Protein AF-A0A4Y2NII6-F1 (afdb_monomer)

Organism: Araneus ventricosus (NCBI:txid182803)

Sequence (138 aa):
MDGPNLNKKLFKDLQAQIKEQPSDPEILYIGSCGLHAINVAFKAGSVVTQWKILEFHRALYYLFSKSPARRSLYSFYSGSTLFPKKFCAIRWLENSDVANRALDMLLPHLKSYVDGVEKNKEAACCNSYNLIKRGYKG

pLDDT: mean 87.79, std 9.03, range [45.0, 96.5]

Nearest PDB structures (foldseek):
  4ucd-assembly1_A  TM=2.450E-01  e=6.773E+00  Human respiratory syncytial virus A2

Solvent-accessible surface area (backbone atoms only — not comparable to full-atom values): 8065 Å² total; per-residue (Å²): 133,80,56,74,67,56,57,53,48,53,50,51,57,50,45,59,69,52,46,79,52,95,86,42,70,78,79,86,79,88,71,77,61,66,68,58,55,51,26,49,48,55,53,49,50,34,59,77,70,66,50,58,59,68,60,50,41,49,21,55,22,62,52,44,75,82,30,71,67,54,45,50,48,35,29,68,50,33,74,45,87,79,70,62,47,82,70,48,9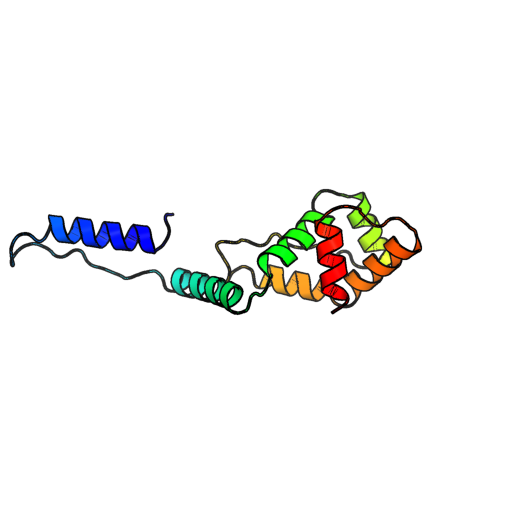7,77,45,53,73,76,29,52,67,33,50,50,44,45,51,62,34,54,60,66,31,49,54,38,22,52,56,46,25,55,75,70,71,65,58,67,93,46,70,32,45,56,51,52,61,56,67,71,76,108

Mean predicted aligned error: 7.5 Å

Structure (mmCIF, N/CA/C/O backbone):
data_AF-A0A4Y2NII6-F1
#
_entry.id   AF-A0A4Y2NII6-F1
#
loop_
_atom_site.group_PDB
_atom_site.id
_atom_site.type_symbol
_atom_site.label_atom_id
_atom_site.label_alt_id
_atom_site.label_comp_id
_atom_site.label_asym_id
_atom_site.label_entity_id
_atom_site.label_seq_id
_atom_site.pdbx_PDB_ins_code
_atom_site.Cartn_x
_atom_site.Cartn_y
_atom_site.Cartn_z
_atom_site.occupancy
_atom_site.B_iso_or_equiv
_atom_site.auth_seq_id
_atom_site.auth_comp_id
_atom_site.auth_asym_id
_atom_site.auth_atom_id
_atom_site.pdbx_PDB_model_num
ATOM 1 N N . MET A 1 1 ? 0.016 2.377 21.430 1.00 51.59 1 MET A N 1
ATOM 2 C CA . MET A 1 1 ? -1.421 2.107 21.635 1.00 51.59 1 MET A CA 1
ATOM 3 C C . MET A 1 1 ? -1.618 0.628 21.414 1.00 51.59 1 MET A C 1
ATOM 5 O O . MET A 1 1 ? -1.451 0.172 20.286 1.00 51.59 1 MET A O 1
ATOM 9 N N . ASP A 1 2 ? -1.865 -0.107 22.491 1.00 58.09 2 ASP A N 1
ATOM 10 C CA . ASP A 1 2 ? -2.084 -1.546 22.419 1.00 58.09 2 ASP A CA 1
ATOM 11 C C . ASP A 1 2 ? -3.377 -1.874 21.671 1.00 58.09 2 ASP A C 1
ATOM 13 O O . ASP A 1 2 ? -4.297 -1.055 21.568 1.00 58.09 2 ASP A O 1
ATOM 17 N N . GLY A 1 3 ? -3.422 -3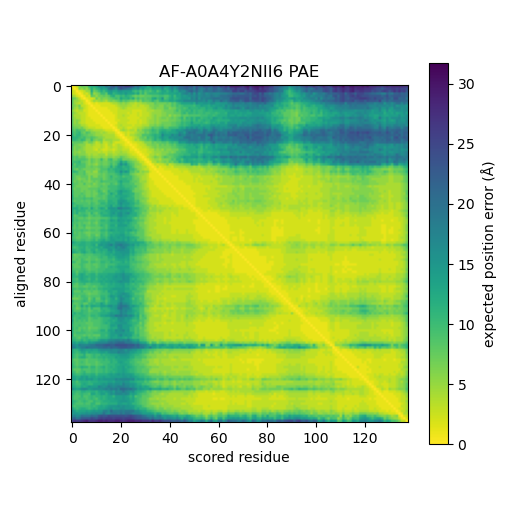.070 21.082 1.00 60.56 3 GLY A N 1
ATOM 18 C CA . GLY A 1 3 ? -4.556 -3.501 20.276 1.00 60.56 3 GLY A CA 1
ATOM 19 C C . GLY A 1 3 ? -5.859 -3.575 21.089 1.00 60.56 3 GLY A C 1
ATOM 20 O O . GLY A 1 3 ? -5.821 -3.780 22.304 1.00 60.56 3 GLY A O 1
ATOM 21 N N . PRO A 1 4 ? -7.035 -3.508 20.433 1.00 64.75 4 PRO A N 1
ATOM 22 C CA . PRO A 1 4 ? -8.338 -3.488 21.108 1.00 64.75 4 PRO A CA 1
ATOM 23 C C . PRO A 1 4 ? -8.554 -4.640 22.099 1.00 64.75 4 PRO A C 1
ATOM 25 O O . PRO A 1 4 ? -9.258 -4.482 23.091 1.00 64.75 4 PRO A O 1
ATOM 28 N N . ASN A 1 5 ? -7.946 -5.800 21.838 1.00 65.50 5 ASN A N 1
ATOM 29 C CA . ASN A 1 5 ? -8.079 -6.989 22.676 1.00 65.50 5 ASN A CA 1
ATOM 30 C C . ASN A 1 5 ? -7.326 -6.870 24.007 1.00 65.50 5 ASN A C 1
ATOM 32 O O . ASN A 1 5 ? -7.830 -7.351 25.018 1.00 65.50 5 ASN A O 1
ATOM 36 N N . LEU A 1 6 ? -6.167 -6.203 24.024 1.00 62.16 6 LEU A N 1
ATOM 37 C CA . LEU A 1 6 ? -5.403 -5.995 25.256 1.00 62.16 6 LEU A CA 1
ATOM 38 C C . LEU A 1 6 ? -6.156 -5.035 26.186 1.00 62.16 6 LEU A C 1
ATOM 40 O O . LEU A 1 6 ? -6.348 -5.329 27.362 1.00 62.16 6 LEU A O 1
ATOM 44 N N . ASN A 1 7 ? -6.705 -3.960 25.616 1.00 72.62 7 ASN A N 1
ATOM 45 C CA . ASN A 1 7 ? -7.466 -2.954 26.361 1.00 72.62 7 ASN A CA 1
ATOM 46 C C . ASN A 1 7 ? -8.762 -3.531 26.948 1.00 72.62 7 ASN A C 1
ATOM 48 O O . ASN A 1 7 ? -9.137 -3.203 28.068 1.00 72.62 7 ASN A O 1
ATOM 52 N N . LYS A 1 8 ? -9.439 -4.427 26.215 1.00 80.06 8 LYS A N 1
ATOM 53 C CA . LYS A 1 8 ? -10.649 -5.106 26.706 1.00 80.06 8 LYS A CA 1
ATOM 54 C C . LYS A 1 8 ? -10.355 -6.083 27.841 1.00 80.06 8 LYS A C 1
ATOM 56 O O . LYS A 1 8 ? -11.170 -6.189 28.750 1.00 80.06 8 LYS A O 1
ATOM 61 N N . LYS A 1 9 ? -9.233 -6.809 27.781 1.00 84.75 9 LYS A N 1
ATOM 62 C CA . LYS A 1 9 ? -8.836 -7.722 28.858 1.00 84.75 9 LYS A CA 1
ATOM 63 C C . LYS A 1 9 ? -8.480 -6.941 30.122 1.00 84.75 9 LYS A C 1
ATOM 65 O O . LYS A 1 9 ? -9.070 -7.207 31.156 1.00 84.75 9 LYS A O 1
ATOM 70 N N . LEU A 1 10 ? -7.629 -5.920 30.002 1.00 85.69 10 LEU A N 1
ATOM 71 C CA . LEU A 1 10 ? -7.278 -5.043 31.121 1.00 85.69 10 LEU A CA 1
ATOM 72 C C . LEU A 1 10 ? -8.521 -4.432 31.778 1.00 85.69 10 LEU A C 1
ATOM 74 O O . LEU A 1 10 ? -8.631 -4.444 32.995 1.00 85.69 10 LEU A O 1
ATOM 78 N N . PHE A 1 11 ? -9.472 -3.942 30.975 1.00 86.88 11 PHE A N 1
ATOM 79 C CA . PHE A 1 11 ? -10.730 -3.404 31.491 1.00 86.88 11 PHE A CA 1
ATOM 80 C C . PHE A 1 11 ? -11.502 -4.435 32.325 1.00 86.88 11 PHE A C 1
ATOM 82 O O . PHE A 1 11 ? -11.944 -4.120 33.424 1.00 86.88 11 PHE A O 1
ATOM 89 N N . LYS A 1 12 ? -11.649 -5.668 31.820 1.00 88.12 12 LYS A N 1
ATOM 90 C CA . LYS A 1 12 ? -12.352 -6.742 32.537 1.00 88.12 12 LYS A CA 1
ATOM 91 C C . LYS A 1 12 ? -11.641 -7.121 33.830 1.00 88.12 12 LYS A C 1
ATOM 93 O O . LYS A 1 12 ? -12.301 -7.243 34.856 1.00 88.12 12 LYS A O 1
ATOM 98 N N . ASP A 1 13 ? -10.324 -7.284 33.766 1.00 91.00 13 ASP A N 1
ATOM 99 C CA . ASP A 1 13 ? -9.510 -7.687 34.910 1.00 91.00 13 ASP A CA 1
ATOM 100 C C . ASP A 1 13 ? -9.556 -6.600 36.002 1.00 91.00 13 ASP A C 1
ATOM 102 O O . ASP A 1 13 ? -9.760 -6.907 37.173 1.00 91.00 13 ASP A O 1
ATOM 106 N N . LEU A 1 14 ? -9.475 -5.321 35.618 1.00 90.06 14 LEU A N 1
ATOM 107 C CA . LEU A 1 14 ? -9.581 -4.188 36.540 1.00 90.06 14 LEU A CA 1
ATOM 108 C C . LEU A 1 14 ? -10.991 -4.052 37.134 1.00 90.06 14 LEU A C 1
ATOM 110 O O . LEU A 1 14 ? -11.136 -3.852 38.335 1.00 90.06 14 LEU A O 1
ATOM 114 N N . GLN A 1 15 ? -12.040 -4.201 36.319 1.00 90.56 15 GLN A N 1
ATOM 115 C CA . GLN A 1 15 ? -13.423 -4.159 36.799 1.00 90.56 15 GLN A CA 1
ATOM 116 C C . GLN A 1 15 ? -13.711 -5.281 37.803 1.00 90.56 15 GLN A C 1
ATOM 118 O O . GLN A 1 15 ? -14.433 -5.051 38.769 1.00 90.56 15 GLN A O 1
ATOM 123 N N . ALA A 1 16 ? -13.152 -6.474 37.582 1.00 90.69 16 ALA A N 1
ATOM 124 C CA . ALA A 1 16 ? -13.295 -7.606 38.491 1.00 90.69 16 ALA A CA 1
ATOM 125 C C . ALA A 1 16 ? -12.595 -7.369 39.838 1.00 90.69 16 ALA A C 1
ATOM 127 O O . ALA A 1 16 ? -13.090 -7.840 40.852 1.00 90.69 16 ALA A O 1
ATOM 128 N N . GLN A 1 17 ? -11.484 -6.625 39.855 1.00 90.25 17 GLN A N 1
ATOM 129 C CA . GLN A 1 17 ? -10.796 -6.247 41.095 1.00 90.25 17 GLN A CA 1
ATOM 130 C C . GLN A 1 17 ? -11.497 -5.123 41.862 1.00 90.25 17 GLN A C 1
ATOM 132 O O . GLN A 1 17 ? -11.390 -5.063 43.077 1.00 90.25 17 GLN A O 1
ATOM 137 N N . ILE A 1 18 ? -12.185 -4.211 41.171 1.00 89.81 18 ILE A N 1
ATOM 138 C CA . ILE A 1 18 ? -12.894 -3.102 41.828 1.00 89.81 18 ILE A CA 1
ATOM 139 C C . ILE A 1 18 ? -14.251 -3.553 42.376 1.00 89.81 18 ILE A C 1
ATOM 141 O O . ILE A 1 18 ? -14.708 -3.027 43.382 1.00 89.81 18 ILE A O 1
ATOM 145 N N . LYS A 1 19 ? -14.913 -4.497 41.702 1.00 87.56 19 LYS A N 1
ATOM 146 C CA . LYS A 1 19 ? -16.297 -4.883 41.986 1.00 87.56 19 LYS A CA 1
ATOM 147 C C . LYS A 1 19 ? -16.360 -6.130 42.865 1.00 87.56 19 LYS A C 1
ATOM 149 O O . LYS A 1 19 ? -16.784 -7.191 42.406 1.00 87.56 19 LYS A O 1
ATOM 154 N N . GLU A 1 20 ? -15.924 -6.000 44.113 1.00 85.31 20 GLU A N 1
ATOM 155 C CA . GLU A 1 20 ? -15.985 -7.090 45.094 1.00 85.31 20 GLU A CA 1
ATOM 156 C C . GLU A 1 20 ? -17.360 -7.157 45.780 1.00 85.31 20 GLU A C 1
ATOM 158 O O . GLU A 1 20 ? -17.851 -8.244 46.090 1.00 85.31 20 GLU A O 1
ATOM 163 N N . GLN A 1 21 ? -18.018 -6.010 45.960 1.00 87.69 21 GLN A N 1
ATOM 164 C CA . GLN A 1 21 ? -19.330 -5.868 46.586 1.00 87.69 21 GLN A CA 1
ATOM 165 C C . GLN A 1 21 ? -20.354 -5.166 45.675 1.00 87.69 21 GLN A C 1
ATOM 167 O O . GLN A 1 21 ? -19.992 -4.411 44.771 1.00 87.69 21 GLN A O 1
ATOM 172 N N . PRO A 1 22 ? -21.669 -5.363 45.907 1.00 80.12 22 PRO A N 1
ATOM 173 C CA . PRO A 1 22 ? -22.722 -4.768 45.077 1.00 80.12 22 PRO A CA 1
ATOM 174 C C . PRO A 1 22 ? -22.756 -3.234 45.087 1.00 80.12 22 PRO A C 1
ATOM 176 O O . PRO A 1 22 ? -23.301 -2.635 44.165 1.00 80.12 22 PRO A O 1
ATOM 179 N N . SER A 1 23 ? -22.218 -2.606 46.136 1.00 90.56 23 SER A N 1
ATOM 180 C CA . SER A 1 23 ? -22.144 -1.150 46.296 1.00 90.56 23 SER A CA 1
ATOM 181 C C . SER A 1 23 ? -20.912 -0.519 45.649 1.00 90.56 23 SER A C 1
ATOM 183 O O . SER A 1 23 ? -20.798 0.707 45.646 1.00 90.56 23 SER A O 1
ATOM 185 N N . ASP A 1 24 ? -19.980 -1.332 45.150 1.00 90.62 24 ASP A N 1
ATOM 186 C CA . ASP A 1 24 ? -18.712 -0.838 44.632 1.00 90.62 24 ASP A CA 1
ATOM 187 C C . ASP A 1 24 ? -18.884 -0.133 43.281 1.00 90.62 24 ASP A C 1
ATOM 189 O O . ASP A 1 24 ? -19.766 -0.480 42.485 1.00 90.62 24 ASP A O 1
ATOM 193 N N . PRO A 1 25 ? -18.036 0.867 42.992 1.00 86.75 25 PRO A N 1
ATOM 194 C CA . PRO A 1 25 ? -18.136 1.644 41.768 1.00 86.75 25 PRO A CA 1
ATOM 195 C C . PRO A 1 25 ? -17.879 0.799 40.513 1.00 86.75 25 PRO A C 1
ATOM 197 O O . PRO A 1 25 ? -16.972 -0.031 40.443 1.00 86.75 25 PRO A O 1
ATOM 200 N N . GLU A 1 26 ? -18.648 1.071 39.461 1.00 88.62 26 GLU A N 1
ATOM 201 C CA . GLU A 1 26 ? -18.410 0.511 38.133 1.00 88.62 26 GLU A CA 1
ATOM 202 C C . GLU A 1 26 ? -17.555 1.453 37.282 1.00 88.62 26 GLU A C 1
ATOM 204 O O . GLU A 1 26 ? -17.779 2.664 37.232 1.00 88.62 26 GLU A O 1
ATOM 209 N N . ILE A 1 27 ? -16.581 0.893 36.566 1.00 88.12 27 ILE A N 1
ATOM 210 C CA . ILE A 1 27 ? -15.802 1.637 35.586 1.00 88.12 27 ILE A CA 1
ATOM 211 C C . ILE A 1 27 ? -16.687 1.881 34.367 1.00 88.12 27 ILE A C 1
ATOM 213 O O . ILE A 1 27 ? -17.171 0.952 33.716 1.00 88.12 27 ILE A O 1
ATOM 217 N N . LEU A 1 28 ? -16.830 3.151 34.001 1.00 83.25 28 LEU A N 1
ATOM 218 C CA . LEU A 1 28 ? -17.551 3.540 32.800 1.00 83.25 28 LEU A CA 1
ATOM 219 C C . LEU A 1 28 ? -16.837 3.021 31.540 1.00 83.25 28 LEU A C 1
ATOM 221 O O . LEU A 1 28 ? -15.776 3.515 31.151 1.00 83.25 28 LEU A O 1
ATOM 225 N N . TYR A 1 29 ? -17.450 2.049 30.863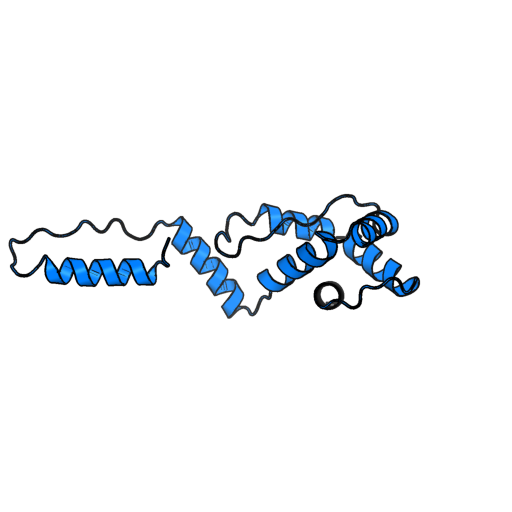 1.00 81.19 29 TYR A N 1
ATOM 226 C CA . TYR A 1 29 ? -16.978 1.558 29.571 1.00 81.19 29 TYR A CA 1
ATOM 227 C C . TYR A 1 29 ? -17.577 2.367 28.419 1.00 81.19 29 TYR A C 1
ATOM 229 O O . TYR A 1 29 ? -18.716 2.154 28.016 1.00 81.19 29 TYR A O 1
ATOM 237 N N . ILE A 1 30 ? -16.775 3.251 27.827 1.00 79.81 30 ILE A N 1
ATOM 238 C CA . ILE A 1 30 ? -17.189 4.073 26.671 1.00 79.81 30 ILE A CA 1
ATOM 239 C C . ILE A 1 30 ? -17.076 3.286 25.342 1.00 79.81 30 ILE A C 1
ATOM 241 O O . ILE A 1 30 ? -17.414 3.777 24.267 1.00 79.81 30 ILE A O 1
ATOM 245 N N . GLY A 1 31 ? -16.635 2.023 25.385 1.00 73.19 31 GLY A N 1
ATOM 246 C CA . GLY A 1 31 ? -16.460 1.206 24.186 1.00 73.19 31 GLY A CA 1
ATOM 247 C C . GLY A 1 31 ? -15.114 1.405 23.488 1.00 73.19 31 GLY A C 1
ATOM 248 O O . GLY A 1 31 ? -14.245 2.163 23.916 1.00 73.19 31 GLY A O 1
ATOM 249 N N . SER A 1 32 ? -14.917 0.684 22.381 1.00 74.69 32 SER A N 1
ATOM 250 C CA . SER A 1 32 ? -13.815 0.960 21.454 1.00 74.69 32 SER A CA 1
ATOM 251 C C . SER A 1 32 ? -14.216 2.058 20.475 1.00 74.69 32 SER A C 1
ATOM 253 O O . SER A 1 32 ? -15.311 2.004 19.922 1.00 74.69 32 SER A O 1
ATOM 255 N N . CYS A 1 33 ? -13.307 2.989 20.180 1.00 82.62 33 CYS A N 1
ATOM 256 C CA . CYS A 1 33 ? -13.527 4.010 19.153 1.00 82.62 33 CYS A CA 1
ATOM 257 C C . CYS A 1 33 ? -13.925 3.373 17.805 1.00 82.62 33 CYS A C 1
ATOM 259 O O . CYS A 1 33 ? -13.249 2.461 17.319 1.00 82.62 33 CYS A O 1
ATOM 261 N N . GLY A 1 34 ? -15.015 3.865 17.203 1.00 82.38 34 GLY A N 1
ATOM 262 C CA . GLY A 1 34 ? -15.580 3.327 15.959 1.00 82.38 34 GLY A CA 1
ATOM 263 C C . GLY A 1 34 ? -14.581 3.302 14.800 1.00 82.38 34 GLY A C 1
ATOM 264 O O . GLY A 1 34 ? -14.560 2.351 14.022 1.00 82.38 34 GLY A O 1
ATOM 265 N N . LEU A 1 35 ? -13.662 4.272 14.753 1.00 83.69 35 LEU A N 1
ATOM 266 C CA . LEU A 1 35 ? -12.568 4.292 13.779 1.00 83.69 35 LEU A CA 1
ATOM 267 C C . LEU A 1 35 ? -11.669 3.050 13.890 1.00 83.69 35 LEU A C 1
ATOM 269 O O . LEU A 1 35 ? -11.288 2.465 12.876 1.00 83.69 35 LEU A O 1
ATOM 273 N N . HIS A 1 36 ? -11.357 2.600 15.111 1.00 80.88 36 HIS A N 1
ATOM 274 C CA . HIS A 1 36 ? -10.594 1.366 15.307 1.00 80.88 36 HIS A CA 1
ATOM 275 C C . HIS A 1 36 ? -11.386 0.137 14.856 1.00 80.88 36 HIS A C 1
ATOM 277 O O . HIS A 1 36 ? -10.804 -0.752 14.237 1.00 80.88 36 HIS A O 1
ATOM 283 N N . ALA A 1 37 ? -12.694 0.085 15.129 1.00 85.00 37 ALA A N 1
ATOM 284 C CA . ALA A 1 37 ? -13.543 -1.024 14.695 1.00 85.00 37 ALA A CA 1
ATOM 285 C C . ALA A 1 37 ? -13.565 -1.147 13.162 1.00 85.00 37 ALA A C 1
ATOM 287 O O . ALA A 1 37 ? -13.341 -2.234 12.632 1.00 85.00 37 ALA A O 1
ATOM 288 N N . ILE A 1 38 ? -13.728 -0.026 12.453 1.00 87.94 38 ILE A N 1
ATOM 289 C CA . ILE A 1 38 ? -13.723 0.017 10.984 1.00 87.94 38 ILE A CA 1
ATOM 290 C C . ILE A 1 38 ? -12.349 -0.382 10.428 1.00 87.94 38 ILE A C 1
ATOM 292 O O . ILE A 1 38 ? -12.267 -1.234 9.545 1.00 87.94 38 ILE A O 1
ATOM 296 N N . ASN A 1 39 ? -11.255 0.159 10.974 1.00 87.38 39 ASN A N 1
ATOM 297 C CA . ASN A 1 39 ? -9.897 -0.204 10.549 1.00 87.38 39 ASN A CA 1
ATOM 298 C C . ASN A 1 39 ? -9.615 -1.708 10.711 1.00 87.38 39 ASN A C 1
ATOM 300 O O . ASN A 1 39 ? -9.025 -2.337 9.829 1.00 87.38 39 ASN A O 1
ATOM 304 N N . VAL A 1 40 ? -10.063 -2.304 11.820 1.00 86.06 40 VAL A N 1
ATOM 305 C CA . VAL A 1 40 ? -9.951 -3.751 12.046 1.00 86.06 40 VAL A CA 1
ATOM 306 C C . VAL A 1 40 ? -10.839 -4.534 11.078 1.00 86.06 40 VAL A C 1
ATOM 308 O O . VAL A 1 40 ? -10.385 -5.554 10.563 1.00 86.06 40 VAL A O 1
ATOM 311 N N . ALA A 1 41 ? -12.050 -4.057 10.779 1.00 89.62 41 ALA A N 1
ATOM 312 C CA . ALA A 1 41 ? -12.952 -4.698 9.824 1.00 89.62 41 ALA A CA 1
ATOM 313 C C . ALA A 1 41 ? -12.357 -4.745 8.406 1.00 89.62 41 ALA A C 1
ATOM 315 O O . ALA A 1 41 ? -12.336 -5.811 7.797 1.00 89.62 41 ALA A O 1
ATOM 316 N N . PHE A 1 42 ? -11.780 -3.644 7.908 1.00 89.25 42 PHE A N 1
ATOM 317 C CA . PHE A 1 42 ? -11.088 -3.623 6.610 1.00 89.25 42 PHE A CA 1
ATOM 318 C C . PHE A 1 42 ? -9.909 -4.595 6.566 1.00 89.25 42 PHE A C 1
ATOM 320 O O . PHE A 1 42 ? -9.764 -5.369 5.617 1.00 89.25 42 PHE A O 1
ATOM 327 N N . LYS A 1 43 ? -9.084 -4.598 7.620 1.00 88.00 43 LYS A N 1
ATOM 328 C CA . LYS A 1 43 ? -7.980 -5.553 7.741 1.00 88.00 43 LYS A CA 1
ATOM 329 C C . LYS A 1 43 ? -8.499 -6.992 7.707 1.00 88.00 43 LYS A C 1
ATOM 331 O O . LYS A 1 43 ? -7.965 -7.801 6.951 1.00 88.00 43 LYS A O 1
ATOM 336 N N . ALA A 1 44 ? -9.528 -7.311 8.490 1.00 90.12 44 ALA A N 1
ATOM 337 C CA . ALA A 1 44 ? -10.124 -8.643 8.527 1.00 90.12 44 ALA A CA 1
ATOM 338 C C . ALA A 1 44 ? -10.687 -9.045 7.155 1.00 90.12 44 ALA A C 1
ATOM 340 O O . ALA A 1 44 ? -10.394 -10.137 6.678 1.00 90.12 44 ALA A O 1
ATOM 341 N N . GLY A 1 45 ? -11.391 -8.133 6.481 1.00 91.69 45 GLY A N 1
ATOM 342 C CA . GLY A 1 45 ? -11.890 -8.328 5.122 1.00 91.69 45 GLY A CA 1
ATOM 343 C C . GLY A 1 45 ? -10.772 -8.666 4.134 1.00 91.69 45 GLY A C 1
ATOM 344 O O . GLY A 1 45 ? -10.891 -9.639 3.395 1.00 91.69 45 GLY A O 1
ATOM 345 N N . SER A 1 46 ? -9.644 -7.945 4.174 1.00 90.44 46 SER A N 1
ATOM 346 C CA . SER A 1 46 ? -8.481 -8.241 3.317 1.00 90.44 46 SER A CA 1
ATOM 347 C C . SER A 1 46 ? -7.885 -9.631 3.566 1.00 90.44 46 SER A C 1
ATOM 349 O O . SER A 1 46 ? -7.453 -10.297 2.630 1.00 90.44 46 SER A O 1
ATOM 351 N N . VAL A 1 47 ? -7.902 -10.100 4.819 1.00 89.69 47 VAL A N 1
ATOM 352 C CA . VAL A 1 47 ? -7.397 -11.429 5.185 1.00 89.69 47 VAL A CA 1
ATOM 353 C C . VAL A 1 47 ? -8.350 -12.515 4.695 1.00 89.69 47 VAL A C 1
ATOM 355 O O . VAL A 1 47 ? -7.908 -13.470 4.067 1.00 89.69 47 VAL A O 1
ATOM 358 N N . VAL A 1 48 ? -9.654 -12.367 4.938 1.00 94.81 48 VAL A N 1
ATOM 359 C CA . VAL A 1 48 ? -10.664 -13.363 4.540 1.00 94.81 48 VAL A CA 1
ATOM 360 C C . VAL A 1 48 ? -10.742 -13.496 3.020 1.00 94.81 48 VAL A C 1
ATOM 362 O O . VAL A 1 48 ? -10.797 -14.605 2.502 1.00 94.81 48 VAL A O 1
ATOM 365 N N . THR A 1 49 ? -10.672 -12.377 2.300 1.00 94.38 49 THR A N 1
ATOM 366 C CA . THR A 1 49 ? -10.651 -12.358 0.827 1.00 94.38 49 THR A CA 1
ATOM 367 C C . THR A 1 49 ? -9.320 -12.815 0.228 1.00 94.38 49 THR A C 1
ATOM 369 O O . THR A 1 49 ? -9.214 -12.932 -0.990 1.00 94.38 49 THR A O 1
ATOM 372 N N . GLN A 1 50 ? -8.293 -13.055 1.056 1.00 92.81 50 GLN A N 1
ATOM 373 C CA . GLN A 1 50 ? -6.919 -13.332 0.620 1.00 92.81 50 GLN A CA 1
ATOM 374 C C . GLN A 1 50 ? -6.344 -12.228 -0.286 1.00 92.81 50 GLN A C 1
ATOM 376 O O . GLN A 1 50 ? -5.397 -12.441 -1.049 1.00 92.81 50 GLN A O 1
ATOM 381 N N . TRP A 1 51 ? -6.899 -11.018 -0.202 1.00 90.44 51 TRP A N 1
ATOM 382 C CA . TRP A 1 51 ? -6.436 -9.883 -0.976 1.00 90.44 51 TRP A CA 1
ATOM 383 C C . TRP A 1 51 ? -5.118 -9.370 -0.412 1.00 90.44 51 TRP A C 1
ATOM 385 O O . TRP A 1 51 ? -5.034 -8.793 0.674 1.00 90.44 51 TRP A O 1
ATOM 395 N N . 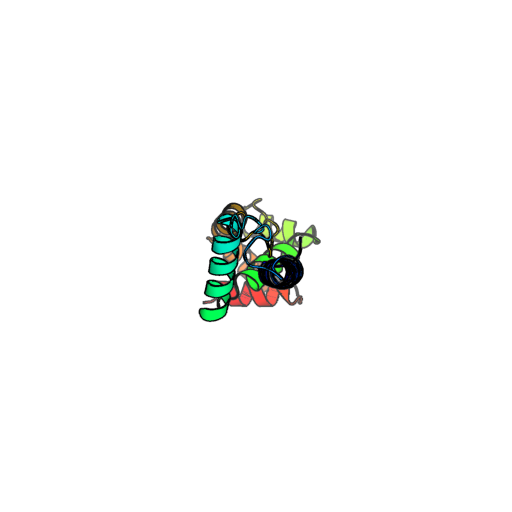LYS A 1 52 ? -4.064 -9.502 -1.214 1.00 90.31 52 LYS A N 1
ATOM 396 C CA . LYS A 1 52 ? -2.698 -9.088 -0.875 1.00 90.31 52 LYS A CA 1
ATOM 397 C C . LYS A 1 52 ? -2.477 -7.573 -0.982 1.00 90.31 52 LYS A C 1
ATOM 399 O O . LYS A 1 52 ? -1.416 -7.126 -1.414 1.00 90.31 52 LYS A O 1
ATOM 404 N N . ILE A 1 53 ? -3.454 -6.764 -0.559 1.00 89.69 53 ILE A N 1
ATOM 405 C CA . ILE A 1 53 ? -3.445 -5.293 -0.676 1.00 89.69 53 ILE A CA 1
ATOM 406 C C . ILE A 1 53 ? -2.195 -4.697 -0.027 1.00 89.69 53 ILE A C 1
ATOM 408 O O . ILE A 1 53 ? -1.506 -3.880 -0.640 1.00 89.69 53 ILE A O 1
ATOM 412 N N . LEU A 1 54 ? -1.880 -5.119 1.202 1.00 91.00 54 LEU A N 1
ATOM 413 C CA . LEU A 1 54 ? -0.722 -4.614 1.938 1.00 91.00 54 LEU A CA 1
ATOM 414 C C . LEU A 1 54 ? 0.595 -4.970 1.237 1.00 91.00 54 LEU A C 1
ATOM 416 O O . LEU A 1 54 ? 1.484 -4.123 1.133 1.00 91.00 54 LEU A O 1
ATOM 420 N N . GLU A 1 55 ? 0.731 -6.215 0.775 1.00 92.50 55 GLU A N 1
ATOM 421 C CA . GLU A 1 55 ? 1.929 -6.686 0.070 1.00 92.50 55 GLU A CA 1
ATOM 422 C C . GLU A 1 55 ? 2.122 -5.916 -1.236 1.00 92.50 55 GLU A C 1
ATOM 424 O O . GLU A 1 55 ? 3.222 -5.434 -1.504 1.00 92.50 55 GLU A O 1
ATOM 429 N N . PHE A 1 56 ? 1.042 -5.731 -1.998 1.00 92.19 56 PHE A N 1
ATOM 430 C CA . PHE A 1 56 ? 1.047 -4.987 -3.250 1.00 92.19 56 PHE A CA 1
ATOM 431 C C . PHE A 1 56 ? 1.491 -3.533 -3.056 1.00 92.19 56 PHE A C 1
ATOM 433 O O . PHE A 1 56 ? 2.464 -3.097 -3.672 1.00 92.19 56 PHE A O 1
ATOM 440 N N . HIS A 1 57 ? 0.857 -2.793 -2.141 1.00 92.81 57 HIS A N 1
ATOM 441 C CA . HIS A 1 57 ? 1.209 -1.389 -1.910 1.00 92.81 57 HIS A CA 1
ATOM 442 C C . HIS A 1 57 ? 2.631 -1.227 -1.364 1.00 92.81 57 HIS A C 1
ATOM 444 O O . HIS A 1 57 ? 3.342 -0.290 -1.734 1.00 92.81 57 HIS A O 1
ATOM 450 N N . ARG A 1 58 ? 3.085 -2.149 -0.503 1.00 93.69 58 ARG A N 1
ATOM 451 C CA . ARG A 1 58 ? 4.474 -2.155 -0.022 1.00 93.69 58 ARG A CA 1
ATOM 452 C C . ARG A 1 58 ? 5.455 -2.423 -1.153 1.00 93.69 58 ARG A C 1
ATOM 454 O O . ARG A 1 58 ? 6.451 -1.710 -1.250 1.00 93.69 58 ARG A O 1
ATOM 461 N N . ALA A 1 59 ? 5.189 -3.416 -1.997 1.00 94.06 59 ALA A N 1
ATOM 462 C CA . ALA A 1 59 ? 6.029 -3.717 -3.148 1.00 94.06 59 ALA A CA 1
ATOM 463 C C . ALA A 1 59 ? 6.126 -2.505 -4.079 1.00 94.06 59 ALA A C 1
ATOM 465 O O . ALA A 1 59 ? 7.236 -2.091 -4.410 1.00 94.06 59 ALA A O 1
ATOM 466 N N . LEU A 1 60 ? 4.991 -1.879 -4.403 1.00 93.94 60 LEU A N 1
ATOM 467 C CA . LEU A 1 60 ? 4.942 -0.691 -5.250 1.00 93.94 60 LEU A CA 1
ATOM 468 C C . LEU A 1 60 ? 5.781 0.446 -4.653 1.00 93.94 60 LEU A C 1
ATOM 470 O O . LEU A 1 60 ? 6.659 0.994 -5.317 1.00 93.94 60 LEU A O 1
ATOM 474 N N . TYR A 1 61 ? 5.586 0.748 -3.366 1.00 95.12 61 TYR A N 1
ATOM 475 C CA . TYR A 1 61 ? 6.353 1.781 -2.672 1.00 95.12 61 TYR A CA 1
ATOM 476 C C . TYR A 1 61 ? 7.859 1.485 -2.639 1.00 95.12 61 TYR A C 1
ATOM 478 O O . TYR A 1 61 ? 8.680 2.356 -2.936 1.00 95.12 61 TYR A O 1
ATOM 486 N N . TYR A 1 62 ? 8.262 0.262 -2.291 1.00 94.62 62 TYR A N 1
ATOM 487 C CA . TYR A 1 62 ? 9.679 -0.098 -2.190 1.00 94.62 62 TYR A CA 1
ATOM 488 C C . TYR A 1 62 ? 10.373 -0.254 -3.541 1.00 94.62 62 TYR A C 1
ATOM 490 O O . TYR A 1 62 ? 11.590 -0.073 -3.614 1.00 94.62 62 TYR A O 1
ATOM 498 N N . LEU A 1 63 ? 9.621 -0.515 -4.611 1.00 94.00 63 LEU A N 1
ATOM 499 C CA . LEU A 1 63 ? 10.160 -0.486 -5.962 1.00 94.00 63 LEU A CA 1
ATOM 500 C C . LEU A 1 63 ? 10.759 0.896 -6.258 1.00 94.00 63 LEU A C 1
ATOM 502 O O . LEU A 1 63 ? 11.910 0.977 -6.677 1.00 94.00 63 LEU A O 1
ATOM 506 N N . PHE A 1 64 ? 10.061 1.983 -5.930 1.00 94.44 64 PHE A N 1
ATOM 507 C CA . PHE A 1 64 ? 10.487 3.335 -6.317 1.00 94.44 64 PHE A CA 1
ATOM 508 C C . PHE A 1 64 ? 11.157 4.157 -5.204 1.00 94.44 64 PHE A C 1
ATOM 510 O O . PHE A 1 64 ? 12.014 4.987 -5.496 1.00 94.44 64 PHE A O 1
ATOM 517 N N . SER A 1 65 ? 10.822 3.938 -3.929 1.00 92.44 65 SER A N 1
ATOM 518 C CA . SER A 1 65 ? 11.213 4.839 -2.822 1.00 92.44 65 SER A CA 1
ATOM 519 C C . SER A 1 65 ? 12.719 5.028 -2.622 1.00 92.44 65 SER A C 1
ATOM 521 O O . SER A 1 65 ? 13.129 6.088 -2.160 1.00 92.44 65 SER A O 1
ATOM 523 N N . LYS A 1 66 ? 13.542 4.030 -2.964 1.00 88.19 66 LYS A N 1
ATOM 524 C CA . LYS A 1 66 ? 14.997 4.045 -2.725 1.00 88.19 66 LYS A CA 1
ATOM 525 C C . LYS A 1 66 ? 15.846 3.932 -3.993 1.00 88.19 66 LYS A C 1
ATOM 527 O O . LYS A 1 66 ? 17.016 3.582 -3.910 1.00 88.19 66 LYS A O 1
ATOM 532 N N . SER A 1 67 ? 15.274 4.162 -5.174 1.00 92.88 67 SER A N 1
ATOM 533 C CA . SER A 1 67 ? 16.034 4.072 -6.425 1.00 92.88 67 SER A CA 1
ATOM 534 C C . SER A 1 67 ? 15.673 5.206 -7.375 1.00 92.88 67 SER A C 1
ATOM 536 O O . SER A 1 67 ? 14.660 5.122 -8.074 1.00 92.88 67 SER A O 1
ATOM 538 N N . PRO A 1 68 ? 16.515 6.254 -7.432 1.00 94.75 68 PRO A N 1
ATOM 539 C CA . PRO A 1 68 ? 16.381 7.322 -8.417 1.00 94.75 68 PRO A CA 1
ATOM 540 C C . PRO A 1 68 ? 16.388 6.785 -9.852 1.00 94.75 68 PRO A C 1
ATOM 542 O O . PRO A 1 68 ? 15.557 7.200 -10.652 1.00 94.75 68 PRO A O 1
ATOM 545 N N . ALA A 1 69 ? 17.234 5.791 -10.147 1.00 95.19 69 ALA A N 1
ATOM 546 C CA . ALA A 1 69 ? 17.296 5.146 -11.459 1.00 95.19 69 ALA A CA 1
ATOM 547 C C . ALA A 1 69 ? 15.946 4.535 -11.872 1.00 95.19 69 ALA A C 1
ATOM 549 O O . ALA A 1 69 ? 15.441 4.821 -12.952 1.00 95.19 69 ALA A O 1
ATOM 550 N N . ARG A 1 70 ? 15.286 3.771 -10.988 1.00 94.75 70 ARG A N 1
ATOM 551 C CA . ARG A 1 70 ? 13.968 3.190 -11.302 1.00 94.75 70 ARG A CA 1
ATOM 552 C C . ARG A 1 70 ? 12.876 4.242 -11.448 1.00 94.75 70 ARG A C 1
ATOM 554 O O . ARG A 1 70 ? 11.975 4.065 -12.258 1.00 94.75 70 ARG A O 1
ATOM 561 N N . ARG A 1 71 ? 12.952 5.336 -10.686 1.00 95.62 71 ARG A N 1
ATOM 562 C CA . ARG A 1 71 ? 12.032 6.471 -10.843 1.00 95.62 71 ARG A CA 1
ATOM 563 C C . ARG A 1 71 ? 12.229 7.174 -12.183 1.00 95.62 71 ARG A C 1
ATOM 565 O O . ARG A 1 71 ? 11.243 7.504 -12.825 1.00 95.62 71 ARG A O 1
ATOM 572 N N . SER A 1 72 ? 13.480 7.348 -12.604 1.00 96.44 72 SER A N 1
ATOM 573 C CA . SER A 1 72 ? 13.825 7.913 -13.908 1.00 96.44 72 SER A CA 1
ATOM 574 C C . SER A 1 72 ? 13.309 7.032 -15.047 1.00 96.44 72 SER A C 1
ATOM 576 O O . SER A 1 72 ? 12.596 7.539 -15.907 1.00 96.44 72 SER A O 1
ATOM 578 N N . LEU A 1 73 ? 13.544 5.716 -14.995 1.00 96.44 73 LEU A N 1
ATOM 579 C CA . LEU A 1 73 ? 13.012 4.770 -15.984 1.00 96.44 73 LEU A CA 1
ATOM 580 C C . LEU A 1 73 ? 11.479 4.746 -16.003 1.00 96.44 73 LEU A C 1
ATOM 582 O O . LEU A 1 73 ? 10.878 4.712 -17.072 1.00 96.44 73 LEU A O 1
ATOM 586 N N . TYR A 1 74 ? 10.831 4.796 -14.835 1.00 95.50 74 TYR A N 1
ATOM 587 C CA . TYR A 1 74 ? 9.374 4.904 -14.757 1.00 95.50 74 TYR A CA 1
ATOM 588 C C . TYR A 1 74 ? 8.872 6.146 -15.480 1.00 95.50 74 TYR A C 1
ATOM 590 O O . TYR A 1 74 ? 8.004 6.030 -16.338 1.00 95.50 74 TYR A O 1
ATOM 598 N N . SER A 1 75 ? 9.435 7.317 -15.191 1.00 95.94 75 SER A N 1
ATOM 599 C CA . SER A 1 75 ? 9.034 8.553 -15.859 1.00 95.94 75 SER A CA 1
ATOM 600 C C . SER A 1 75 ? 9.348 8.548 -17.354 1.00 95.94 75 SER A C 1
ATOM 602 O O . SER A 1 75 ? 8.524 9.017 -18.132 1.00 95.94 75 SER A O 1
ATOM 604 N N . PHE A 1 76 ? 10.472 7.960 -17.766 1.00 96.50 76 PHE A N 1
ATOM 605 C CA . PHE A 1 76 ? 10.845 7.818 -19.172 1.00 96.50 76 PHE A CA 1
ATOM 606 C C . PHE A 1 76 ? 9.854 6.948 -19.958 1.00 96.50 76 PHE A C 1
ATOM 608 O O . PHE A 1 76 ? 9.321 7.389 -20.970 1.00 96.50 76 PHE A O 1
ATOM 615 N N . TYR A 1 77 ? 9.560 5.735 -19.481 1.00 95.38 77 TYR A N 1
ATOM 616 C CA . TYR A 1 77 ? 8.690 4.803 -20.205 1.00 95.38 77 TYR A CA 1
ATOM 617 C C . TYR A 1 77 ? 7.201 5.120 -20.072 1.00 95.38 77 TYR A C 1
ATOM 619 O O . TYR A 1 77 ? 6.425 4.838 -20.981 1.00 95.38 77 TYR A O 1
ATOM 627 N N . SER A 1 78 ? 6.779 5.660 -18.928 1.00 93.69 78 SER A N 1
ATOM 628 C CA . SER A 1 78 ? 5.358 5.882 -18.648 1.00 93.69 78 SER A CA 1
ATOM 629 C C . SER A 1 78 ? 4.875 7.304 -18.927 1.00 93.69 78 SER A C 1
ATOM 631 O O . SER A 1 78 ? 3.663 7.526 -18.942 1.00 93.69 78 SER A O 1
ATOM 633 N N . GLY A 1 79 ? 5.791 8.270 -19.069 1.00 93.81 79 GLY A N 1
ATOM 634 C CA . GLY A 1 79 ? 5.487 9.703 -19.133 1.00 93.81 79 GLY A CA 1
ATOM 635 C C . GLY A 1 79 ? 4.987 10.307 -17.812 1.00 93.81 79 GLY A C 1
ATOM 636 O O . GLY A 1 79 ? 4.711 11.501 -17.752 1.00 93.81 79 GLY A O 1
ATOM 637 N N . SER A 1 80 ? 4.861 9.510 -16.745 1.00 93.31 80 SER A N 1
ATOM 638 C CA . SER A 1 80 ? 4.286 9.944 -15.472 1.00 93.31 80 SER A CA 1
ATOM 639 C C . SER A 1 80 ? 5.345 10.295 -14.433 1.00 93.31 80 SER A C 1
ATOM 641 O O . SER A 1 80 ? 6.385 9.648 -14.293 1.00 93.31 80 SER A O 1
ATOM 643 N N . THR A 1 81 ? 5.043 11.310 -13.631 1.00 92.62 81 THR A N 1
ATOM 644 C CA . THR A 1 81 ? 5.812 11.699 -12.439 1.00 92.62 81 THR A CA 1
ATOM 645 C C . THR A 1 81 ? 5.064 11.374 -11.144 1.00 92.62 81 THR A C 1
ATOM 647 O O . THR A 1 81 ? 5.499 11.749 -10.052 1.00 92.62 81 THR A O 1
ATOM 650 N N . LEU A 1 82 ? 3.944 10.646 -11.237 1.00 93.62 82 LEU A N 1
ATOM 651 C CA . LEU A 1 82 ? 3.212 10.160 -10.075 1.00 93.62 82 LEU A CA 1
ATOM 652 C C . LEU A 1 82 ? 3.929 8.952 -9.480 1.00 93.62 82 LEU A C 1
ATOM 654 O O . LEU A 1 82 ? 4.137 7.943 -10.143 1.00 93.62 82 LEU A O 1
ATOM 658 N N . PHE A 1 83 ? 4.283 9.060 -8.202 1.00 94.06 83 PHE A N 1
ATOM 659 C CA . PHE A 1 83 ? 4.975 8.016 -7.449 1.00 94.06 83 PHE A CA 1
ATOM 660 C C . PHE A 1 83 ? 4.105 7.489 -6.303 1.00 94.06 83 PHE A C 1
ATOM 662 O O . PHE A 1 83 ? 3.230 8.215 -5.808 1.00 94.06 83 PHE A O 1
ATOM 669 N N . PRO A 1 84 ? 4.343 6.248 -5.842 1.00 93.75 84 PRO A N 1
ATOM 670 C CA . PRO A 1 84 ? 3.496 5.626 -4.837 1.00 93.75 84 PRO A CA 1
ATOM 671 C C . PRO A 1 84 ? 3.671 6.285 -3.474 1.00 93.75 84 PRO A C 1
ATOM 673 O O . PRO A 1 84 ? 4.762 6.719 -3.096 1.00 93.75 84 PRO A O 1
ATOM 676 N N . LYS A 1 85 ? 2.585 6.295 -2.704 1.00 94.38 85 LYS A N 1
ATOM 677 C CA . LYS A 1 85 ? 2.588 6.696 -1.296 1.00 94.38 85 LYS A CA 1
ATOM 678 C C . LYS A 1 85 ? 2.811 5.481 -0.391 1.00 94.38 85 LYS A C 1
ATOM 680 O O . LYS A 1 85 ? 2.604 4.336 -0.789 1.00 94.38 85 LYS A O 1
ATOM 685 N N . LYS A 1 86 ? 3.263 5.724 0.840 1.00 93.12 86 LYS A N 1
ATOM 686 C CA . LYS A 1 86 ? 3.517 4.665 1.824 1.00 93.12 86 LYS A CA 1
ATOM 687 C C . LYS A 1 86 ? 2.207 4.235 2.489 1.00 93.12 86 LYS A C 1
ATOM 689 O O . LYS A 1 86 ? 1.580 5.037 3.168 1.00 93.12 86 LYS A O 1
ATOM 694 N N . PHE A 1 87 ? 1.859 2.958 2.370 1.00 92.00 87 PHE A N 1
ATOM 695 C CA . PHE A 1 87 ? 0.691 2.375 3.038 1.00 92.00 87 PHE A CA 1
ATOM 696 C C . PHE A 1 87 ? 0.911 2.213 4.553 1.00 92.00 87 PHE A C 1
ATOM 698 O O . PHE A 1 87 ? 1.924 1.651 4.990 1.00 92.00 87 PHE A O 1
ATOM 705 N N . CYS A 1 88 ? -0.051 2.654 5.366 1.00 90.25 88 CYS A N 1
ATOM 706 C CA . CYS A 1 88 ? -0.047 2.496 6.818 1.00 90.25 88 CYS A CA 1
ATOM 707 C C . CYS A 1 88 ? -0.849 1.255 7.241 1.00 90.25 88 CYS A C 1
ATOM 709 O O . CYS A 1 88 ? -2.073 1.263 7.239 1.00 90.25 88 CYS A O 1
ATOM 711 N N . ALA A 1 89 ? -0.171 0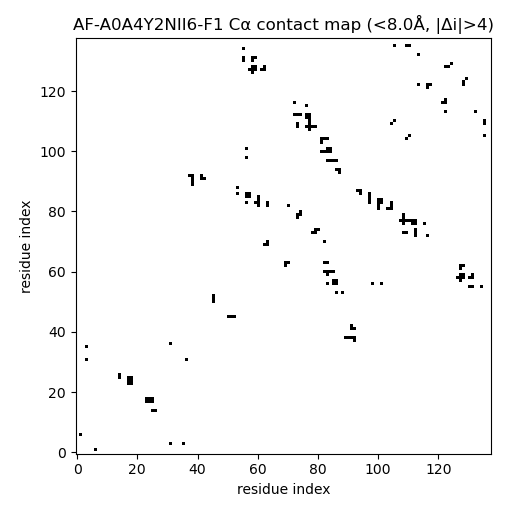.192 7.682 1.00 87.06 89 ALA A N 1
ATOM 712 C CA . ALA A 1 89 ? -0.812 -1.089 8.019 1.00 87.06 89 ALA A CA 1
ATOM 713 C C . ALA A 1 89 ? -1.778 -1.051 9.227 1.00 87.06 89 ALA A C 1
ATOM 715 O O . ALA A 1 89 ? -2.466 -2.039 9.486 1.00 87.06 89 ALA A O 1
ATOM 716 N N . ILE A 1 90 ? -1.790 0.053 9.978 1.00 83.38 90 ILE A N 1
ATOM 717 C CA . ILE A 1 90 ? -2.631 0.256 11.169 1.00 83.38 90 ILE A CA 1
ATOM 718 C C . ILE A 1 90 ? -3.852 1.129 10.835 1.00 83.38 90 ILE A C 1
ATOM 720 O O . ILE A 1 90 ? -4.925 0.919 11.390 1.00 83.38 90 ILE A O 1
ATOM 724 N N . ARG A 1 91 ? -3.687 2.078 9.908 1.00 85.44 91 ARG A N 1
ATOM 725 C CA . ARG A 1 91 ? -4.663 3.106 9.531 1.00 85.44 91 ARG A CA 1
ATOM 726 C C . ARG A 1 91 ? -5.204 2.818 8.135 1.00 85.44 91 ARG A C 1
ATOM 728 O O . ARG A 1 91 ? -4.721 3.377 7.157 1.00 85.44 91 ARG A O 1
ATOM 735 N N . TRP A 1 92 ? -6.089 1.828 8.040 1.00 86.00 92 TRP A N 1
ATOM 736 C CA . TRP A 1 92 ? -6.595 1.312 6.765 1.00 86.00 92 TRP A CA 1
ATOM 737 C C . TRP A 1 92 ? -7.510 2.307 6.056 1.00 86.00 92 TRP A C 1
ATOM 739 O O . TRP A 1 92 ? -7.392 2.464 4.844 1.00 86.00 92 TRP A O 1
ATOM 749 N N . LEU A 1 93 ? -8.369 2.999 6.803 1.00 84.69 93 LEU A N 1
ATOM 750 C CA . LEU A 1 93 ? -9.307 3.983 6.272 1.00 84.69 93 LEU A CA 1
ATOM 751 C C . LEU A 1 93 ? -8.574 5.203 5.701 1.00 84.69 93 LEU A C 1
ATOM 753 O O . LEU A 1 93 ? -8.934 5.723 4.649 1.00 84.69 93 LEU A O 1
ATOM 757 N N . GLU A 1 94 ? -7.495 5.613 6.362 1.00 86.56 94 GLU A N 1
ATOM 758 C CA . GLU A 1 94 ? -6.661 6.734 5.943 1.00 86.56 94 GLU A CA 1
ATOM 759 C C . GLU A 1 94 ? -5.763 6.408 4.740 1.00 86.56 94 GLU A C 1
ATOM 761 O O . GLU A 1 94 ? -5.121 7.309 4.219 1.00 86.56 94 GLU A O 1
ATOM 766 N N . ASN A 1 95 ? -5.713 5.153 4.272 1.00 91.06 95 ASN A N 1
ATOM 767 C CA . ASN A 1 95 ? -4.960 4.777 3.069 1.00 91.06 95 ASN A CA 1
ATOM 768 C C . ASN A 1 95 ? -5.756 4.965 1.767 1.00 91.06 95 ASN A C 1
ATOM 770 O O . ASN A 1 95 ? -5.304 4.503 0.717 1.00 91.06 95 ASN A O 1
ATOM 774 N N . SER A 1 96 ? -6.929 5.601 1.799 1.00 90.06 96 SER A N 1
ATOM 775 C CA . SER A 1 96 ? -7.729 5.850 0.592 1.00 90.06 96 SER A CA 1
ATOM 776 C C . SER A 1 96 ? -6.948 6.638 -0.464 1.00 90.06 96 SER A C 1
ATOM 778 O O . SER A 1 96 ? -6.957 6.284 -1.641 1.00 90.06 96 SER A O 1
ATOM 780 N N . ASP A 1 97 ? -6.178 7.644 -0.049 1.00 91.69 97 ASP A N 1
ATOM 781 C CA . ASP A 1 97 ? -5.321 8.434 -0.932 1.00 91.69 97 ASP A CA 1
ATOM 782 C C . ASP A 1 97 ? -4.124 7.631 -1.477 1.00 91.69 97 ASP A C 1
ATOM 784 O O . ASP A 1 97 ? -3.668 7.872 -2.596 1.00 91.69 97 ASP A O 1
ATOM 788 N N . VAL A 1 98 ? -3.617 6.668 -0.702 1.00 93.12 98 VAL A N 1
ATOM 789 C CA . VAL A 1 98 ? -2.573 5.722 -1.115 1.00 93.12 98 VAL A CA 1
ATOM 790 C C . VAL A 1 98 ? -3.115 4.764 -2.176 1.00 93.12 98 VAL A C 1
ATOM 792 O O . VAL A 1 98 ? -2.432 4.522 -3.171 1.00 93.12 98 VAL A O 1
ATOM 795 N N . ALA A 1 99 ? -4.334 4.256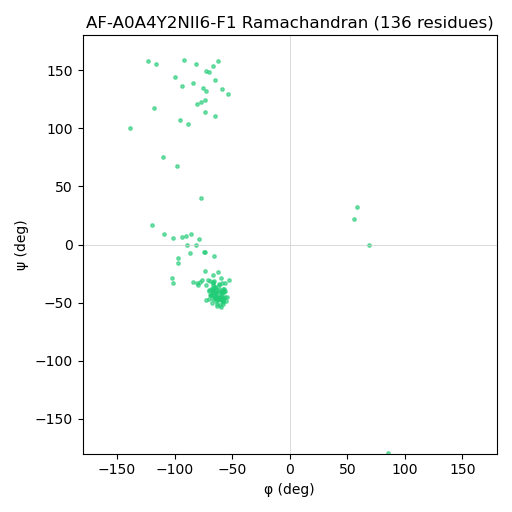 -1.981 1.00 91.00 99 ALA A N 1
ATOM 796 C CA . ALA A 1 99 ? -5.006 3.362 -2.916 1.00 91.00 99 ALA A CA 1
ATOM 797 C C . ALA A 1 99 ? -5.348 4.076 -4.229 1.00 91.00 99 ALA A C 1
ATOM 799 O O . ALA A 1 99 ? -4.989 3.582 -5.294 1.00 91.00 99 ALA A O 1
ATOM 800 N N . ASN A 1 100 ? -5.929 5.277 -4.160 1.00 92.38 100 ASN A N 1
ATOM 801 C CA . ASN A 1 100 ? -6.202 6.094 -5.344 1.00 92.38 100 ASN A CA 1
ATOM 802 C C . ASN A 1 100 ? -4.911 6.411 -6.107 1.00 92.38 100 ASN A C 1
ATOM 804 O O . ASN A 1 100 ? -4.843 6.187 -7.309 1.00 92.38 100 ASN A O 1
ATOM 808 N N . ARG A 1 101 ? -3.832 6.791 -5.404 1.00 92.88 101 ARG A N 1
ATOM 809 C CA . ARG A 1 101 ? -2.521 6.987 -6.043 1.00 92.88 101 ARG A CA 1
ATOM 810 C C . ARG A 1 101 ? -2.025 5.727 -6.753 1.00 92.88 101 ARG A C 1
ATOM 812 O O . ARG A 1 101 ? -1.407 5.832 -7.807 1.00 92.88 101 ARG A O 1
ATOM 819 N N . ALA A 1 102 ? -2.220 4.550 -6.161 1.00 91.56 102 ALA A N 1
ATOM 820 C CA . ALA A 1 102 ? -1.822 3.298 -6.790 1.00 91.56 102 ALA A CA 1
ATOM 821 C C . ALA A 1 102 ? -2.659 3.008 -8.045 1.00 91.56 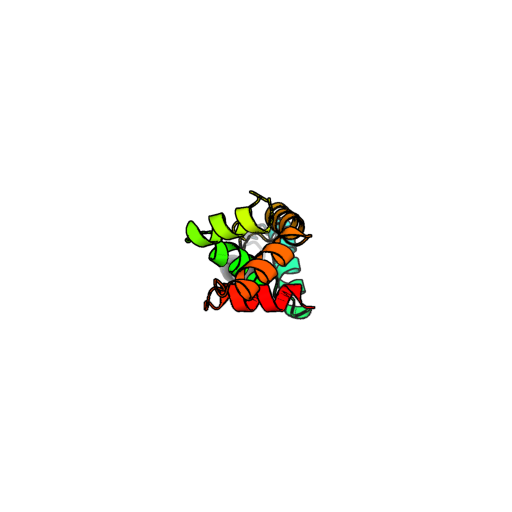102 ALA A C 1
ATOM 823 O O . ALA A 1 102 ? -2.092 2.566 -9.040 1.00 91.56 102 ALA A O 1
ATOM 824 N N . LEU A 1 103 ? -3.962 3.303 -8.024 1.00 90.44 103 LEU A N 1
ATOM 825 C CA . LEU A 1 103 ? -4.846 3.188 -9.189 1.00 90.44 103 LEU A CA 1
ATOM 826 C C . LEU A 1 103 ? -4.431 4.140 -10.319 1.00 90.44 103 LEU A C 1
ATOM 828 O O . LEU A 1 103 ? -4.261 3.684 -11.448 1.00 90.44 103 LEU A O 1
ATOM 832 N N . ASP A 1 104 ? -4.159 5.409 -10.001 1.00 90.81 104 ASP A N 1
ATOM 833 C CA . ASP A 1 104 ? -3.677 6.411 -10.967 1.00 90.81 104 ASP A CA 1
ATOM 834 C C . ASP A 1 104 ? -2.360 5.981 -11.631 1.00 90.81 104 ASP A C 1
ATOM 836 O O . ASP A 1 104 ? -2.094 6.291 -12.787 1.00 90.81 104 ASP A O 1
ATOM 840 N N . MET A 1 105 ? -1.503 5.264 -10.899 1.00 90.56 105 MET A N 1
ATOM 841 C CA . MET A 1 105 ? -0.260 4.711 -11.441 1.00 90.56 105 MET A CA 1
ATOM 842 C C . MET A 1 105 ? -0.474 3.426 -12.248 1.00 90.56 105 MET A C 1
ATOM 844 O O . MET A 1 105 ? 0.265 3.163 -13.197 1.00 90.56 105 MET A O 1
ATOM 848 N N . LEU A 1 106 ? -1.432 2.586 -11.851 1.00 83.12 106 LEU A N 1
ATOM 849 C CA . LEU A 1 106 ? -1.690 1.291 -12.481 1.00 83.12 106 LEU A CA 1
ATOM 850 C C . LEU A 1 106 ? -2.200 1.435 -13.919 1.00 83.12 106 LEU A C 1
ATOM 852 O O . LEU A 1 106 ? -1.888 0.594 -14.761 1.00 83.12 106 LEU A O 1
ATOM 856 N N . LEU A 1 107 ? -2.929 2.509 -14.215 1.00 74.25 107 LEU A N 1
ATOM 857 C CA . LEU A 1 107 ? -3.594 2.720 -15.496 1.00 74.25 107 LEU A CA 1
ATOM 858 C C . LEU A 1 107 ? -3.039 3.965 -16.206 1.00 74.25 107 LEU A C 1
ATOM 860 O O . LEU A 1 107 ? -3.243 5.062 -15.698 1.00 74.25 107 LEU A O 1
ATOM 864 N N . PRO A 1 108 ? -2.416 3.885 -17.401 1.00 77.12 108 PRO A N 1
ATOM 865 C CA . PRO A 1 108 ? -1.671 2.792 -18.050 1.00 77.12 108 PRO A CA 1
ATOM 866 C C . PRO A 1 108 ? -0.157 2.801 -17.720 1.00 77.12 108 PRO A C 1
ATOM 868 O O . PRO A 1 108 ? 0.628 2.058 -18.311 1.00 77.12 108 PRO A O 1
ATOM 871 N N . HIS A 1 109 ? 0.283 3.659 -16.799 1.00 89.75 109 HIS A N 1
ATOM 872 C CA . HIS A 1 109 ? 1.695 4.004 -16.621 1.00 89.75 109 HIS A CA 1
ATOM 873 C C . HIS A 1 109 ? 2.576 2.834 -16.171 1.00 89.75 109 HIS A C 1
ATOM 875 O O . HIS A 1 109 ? 3.684 2.648 -16.684 1.00 89.75 109 HIS A O 1
ATOM 881 N N . LEU A 1 110 ? 2.089 2.018 -15.234 1.00 89.19 110 LEU A N 1
ATOM 882 C CA . LEU A 1 110 ? 2.864 0.900 -14.701 1.00 89.19 110 LEU A CA 1
ATOM 883 C C . LEU A 1 110 ? 3.114 -0.186 -15.751 1.00 89.19 110 LEU A C 1
ATOM 885 O O . LEU A 1 110 ? 4.196 -0.771 -15.769 1.00 89.19 110 LEU A O 1
ATOM 889 N N . LYS A 1 111 ? 2.149 -0.410 -16.650 1.00 89.62 111 LYS A N 1
ATOM 890 C CA . LYS A 1 111 ? 2.295 -1.341 -17.771 1.00 89.62 111 LYS A CA 1
ATOM 891 C C . LYS A 1 111 ? 3.396 -0.881 -18.725 1.00 89.62 111 LYS A C 1
ATOM 893 O O . LYS A 1 111 ? 4.321 -1.647 -18.975 1.00 89.62 111 LYS A O 1
ATOM 898 N N . SER A 1 112 ? 3.359 0.379 -19.167 1.00 92.44 112 SER A N 1
ATOM 899 C CA . SER A 1 112 ? 4.393 0.939 -20.052 1.00 92.44 112 SER A CA 1
ATOM 900 C C . SER A 1 112 ? 5.788 0.861 -19.434 1.00 92.44 112 SER A C 1
ATOM 902 O O . SER A 1 112 ? 6.750 0.522 -20.119 1.00 92.44 112 SER A O 1
ATOM 904 N N . TYR A 1 113 ? 5.899 1.116 -18.126 1.00 93.81 113 TYR A N 1
ATOM 905 C CA . TYR A 1 113 ? 7.154 0.945 -17.400 1.00 93.81 113 TYR A CA 1
ATOM 906 C C . TYR A 1 113 ? 7.656 -0.501 -17.439 1.00 93.81 113 TYR A C 1
ATOM 908 O O . TYR A 1 113 ? 8.811 -0.716 -17.799 1.00 93.81 113 TYR A O 1
ATOM 916 N N . VAL A 1 114 ? 6.814 -1.479 -17.084 1.00 92.88 114 VAL A N 1
ATOM 917 C CA . VAL A 1 114 ? 7.220 -2.893 -17.060 1.00 92.88 114 VAL A CA 1
ATOM 918 C C . VAL A 1 114 ? 7.602 -3.375 -18.459 1.00 92.88 114 VAL A C 1
ATOM 920 O O . VAL A 1 114 ? 8.663 -3.968 -18.629 1.00 92.88 114 VAL A O 1
ATOM 923 N N . ASP A 1 115 ? 6.792 -3.072 -19.470 1.00 92.38 115 ASP A N 1
ATOM 924 C CA . ASP A 1 115 ? 7.065 -3.484 -20.848 1.00 92.38 115 ASP A CA 1
ATOM 925 C C . ASP A 1 115 ? 8.374 -2.848 -21.370 1.00 92.38 115 ASP A C 1
ATOM 927 O O . ASP A 1 115 ? 9.184 -3.520 -22.015 1.00 92.38 115 ASP A O 1
ATOM 931 N N . GLY A 1 116 ? 8.628 -1.578 -21.029 1.00 94.25 116 GLY A N 1
ATOM 932 C CA . GLY A 1 116 ? 9.850 -0.856 -21.387 1.00 94.25 116 GLY A CA 1
ATOM 933 C C . GLY A 1 116 ? 11.117 -1.442 -20.761 1.00 94.25 116 GLY A C 1
ATOM 934 O O . GLY A 1 116 ? 12.088 -1.709 -21.473 1.00 94.25 116 GLY A O 1
ATOM 935 N N . VAL A 1 117 ? 11.109 -1.703 -19.450 1.00 95.00 117 VAL A N 1
ATOM 936 C CA . VAL A 1 117 ? 12.293 -2.256 -18.768 1.00 95.00 117 VAL A CA 1
ATOM 937 C C . VAL A 1 117 ? 12.556 -3.717 -19.134 1.00 95.00 117 VAL A C 1
ATOM 939 O O . VAL A 1 117 ? 13.709 -4.138 -19.159 1.00 95.00 117 VAL A O 1
ATOM 942 N N . GLU A 1 118 ? 11.525 -4.506 -19.449 1.00 93.88 118 GLU A N 1
ATOM 943 C CA . GLU A 1 118 ? 11.706 -5.884 -19.925 1.00 93.88 118 GLU A CA 1
ATOM 944 C C . GLU A 1 118 ? 12.307 -5.902 -21.332 1.00 93.88 118 GLU A C 1
ATOM 946 O O . GLU A 1 118 ? 13.287 -6.608 -21.573 1.00 93.88 118 GLU A O 1
ATOM 951 N N . LYS A 1 119 ? 11.775 -5.079 -22.248 1.00 95.06 119 LYS A N 1
ATOM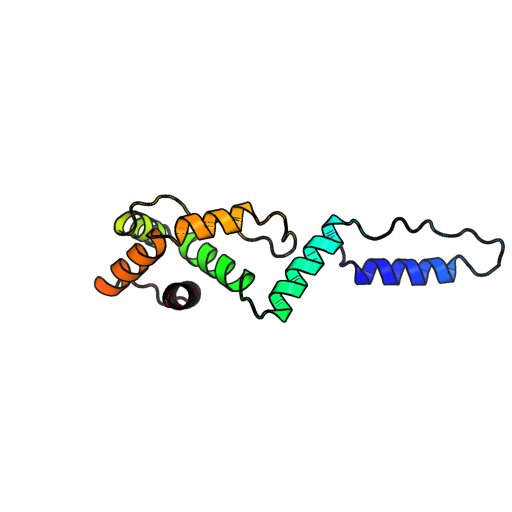 952 C CA . LYS A 1 119 ? 12.268 -4.983 -23.629 1.00 95.06 119 LYS A CA 1
ATOM 953 C C . LYS A 1 119 ? 13.741 -4.571 -23.684 1.00 95.06 119 LYS A C 1
ATOM 955 O O . LYS A 1 119 ? 14.495 -5.121 -24.483 1.00 95.06 119 LYS A O 1
ATOM 960 N N . ASN A 1 120 ? 14.150 -3.638 -22.825 1.00 95.12 120 ASN A N 1
ATOM 961 C CA . ASN A 1 120 ? 15.514 -3.106 -22.798 1.00 95.12 120 ASN A CA 1
ATOM 962 C C . ASN A 1 120 ? 16.448 -3.829 -21.811 1.00 95.12 120 ASN A C 1
ATOM 964 O O . ASN A 1 120 ? 17.594 -3.423 -21.655 1.00 95.12 120 ASN A O 1
ATOM 968 N N . LYS A 1 121 ? 15.999 -4.927 -21.178 1.00 92.12 121 LYS A N 1
ATOM 969 C CA . LYS A 1 121 ? 16.776 -5.704 -20.186 1.0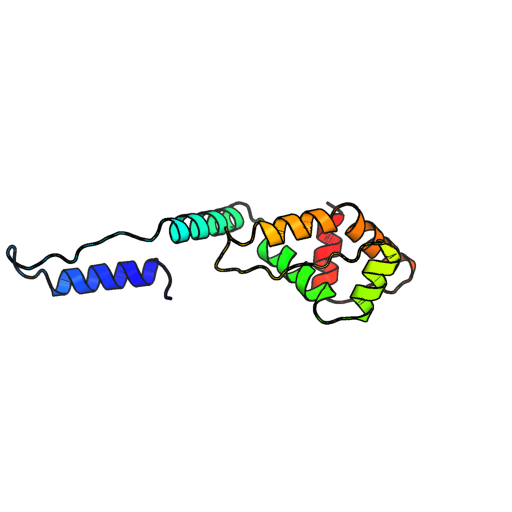0 92.12 121 LYS A CA 1
ATOM 970 C C . LYS A 1 121 ? 17.239 -4.876 -18.971 1.00 92.12 121 LYS A C 1
ATOM 972 O O . LYS A 1 121 ? 18.268 -5.165 -18.368 1.00 92.12 121 LYS A O 1
ATOM 977 N N . GLU A 1 122 ? 16.440 -3.889 -18.576 1.00 93.06 122 GLU A N 1
ATOM 978 C CA . GLU A 1 122 ? 16.645 -3.010 -17.410 1.00 93.06 122 GLU A CA 1
ATOM 979 C C . GLU A 1 122 ? 15.771 -3.416 -16.207 1.00 93.06 122 GLU A C 1
ATOM 981 O O . GLU A 1 122 ? 15.698 -2.717 -15.191 1.00 93.06 122 GLU A O 1
ATOM 986 N N . ALA A 1 123 ? 15.057 -4.539 -16.329 1.00 91.19 123 ALA A N 1
ATOM 987 C CA . ALA A 1 123 ? 14.162 -5.055 -15.306 1.00 91.19 123 ALA A CA 1
ATOM 988 C C . ALA A 1 123 ? 14.905 -5.323 -13.986 1.00 91.19 123 ALA A C 1
ATOM 990 O O . ALA A 1 123 ? 15.967 -5.947 -13.943 1.00 91.19 123 ALA A O 1
ATOM 991 N N . ALA A 1 124 ? 14.319 -4.879 -12.874 1.00 90.56 124 ALA A N 1
ATOM 992 C CA . ALA A 1 124 ? 14.905 -5.096 -11.559 1.00 90.56 124 ALA A CA 1
ATOM 993 C C . ALA A 1 124 ? 14.702 -6.549 -11.100 1.00 90.56 124 ALA A C 1
ATOM 995 O O . ALA A 1 124 ? 13.593 -7.066 -11.122 1.00 90.56 124 ALA A O 1
ATOM 996 N N . CYS A 1 125 ? 15.739 -7.189 -10.561 1.00 88.69 125 CYS A N 1
ATOM 997 C CA . CYS A 1 125 ? 15.651 -8.563 -10.048 1.00 88.69 125 CYS A CA 1
ATOM 998 C C . CYS A 1 125 ? 15.010 -8.683 -8.646 1.00 88.69 125 CYS A C 1
ATOM 1000 O O . CYS A 1 125 ? 14.988 -9.764 -8.058 1.00 88.69 125 CYS A O 1
ATOM 1002 N N . CYS A 1 126 ? 14.508 -7.586 -8.067 1.00 91.19 126 CYS A N 1
ATOM 1003 C CA . CYS A 1 126 ? 14.043 -7.568 -6.682 1.00 91.19 126 CYS A CA 1
ATOM 1004 C C . CYS A 1 126 ? 12.623 -8.134 -6.512 1.00 91.19 126 CYS A C 1
ATOM 1006 O O . CYS A 1 126 ? 11.779 -8.061 -7.406 1.00 91.19 126 CYS A O 1
ATOM 1008 N N . ASN A 1 127 ? 12.320 -8.628 -5.306 1.00 92.25 127 ASN A N 1
ATOM 1009 C CA . ASN A 1 127 ? 11.006 -9.198 -4.988 1.00 92.25 127 ASN A CA 1
ATOM 1010 C C . ASN A 1 127 ? 9.849 -8.213 -5.242 1.00 92.25 127 ASN A C 1
ATOM 1012 O O . ASN A 1 127 ? 8.803 -8.607 -5.752 1.00 92.25 127 ASN A O 1
ATOM 1016 N N . SER A 1 128 ? 10.050 -6.923 -4.946 1.00 92.50 128 SER A N 1
ATOM 1017 C CA . SER A 1 128 ? 9.051 -5.884 -5.217 1.00 92.50 128 SER A CA 1
ATOM 1018 C C . SER A 1 128 ? 8.677 -5.817 -6.696 1.00 92.50 128 SER A C 1
ATOM 1020 O O . SER A 1 128 ? 7.496 -5.787 -7.020 1.00 92.50 128 SER A O 1
ATOM 1022 N N . TYR A 1 129 ? 9.667 -5.843 -7.591 1.00 93.62 129 TYR A N 1
ATOM 1023 C CA . TYR A 1 129 ? 9.421 -5.822 -9.030 1.00 93.62 129 TYR A CA 1
ATOM 1024 C C . TYR A 1 129 ? 8.663 -7.072 -9.485 1.00 93.62 129 TYR A C 1
ATOM 1026 O O . TYR A 1 129 ? 7.648 -6.960 -10.163 1.00 93.62 129 TYR A O 1
ATOM 1034 N N . ASN A 1 130 ? 9.080 -8.256 -9.029 1.00 92.00 130 ASN A N 1
ATOM 1035 C CA . ASN A 1 130 ? 8.410 -9.515 -9.367 1.00 92.00 130 ASN A CA 1
ATOM 1036 C C . ASN A 1 130 ? 6.952 -9.566 -8.883 1.00 92.00 130 ASN A C 1
ATOM 1038 O O . ASN A 1 130 ? 6.093 -10.162 -9.535 1.00 92.00 130 ASN A O 1
ATOM 1042 N N . LEU A 1 131 ? 6.645 -8.954 -7.737 1.00 91.56 131 LEU A N 1
ATOM 1043 C CA . LEU A 1 131 ? 5.275 -8.852 -7.235 1.00 91.56 131 LEU A CA 1
ATOM 1044 C C . LEU A 1 131 ? 4.434 -7.906 -8.104 1.00 91.56 131 LEU A C 1
ATOM 1046 O O . LEU A 1 131 ? 3.327 -8.269 -8.490 1.00 91.56 131 LEU A O 1
ATOM 1050 N N . ILE A 1 132 ? 4.985 -6.751 -8.487 1.00 90.44 132 ILE A N 1
ATOM 1051 C CA . ILE A 1 132 ? 4.316 -5.798 -9.384 1.00 90.44 132 ILE A CA 1
ATOM 1052 C C . ILE A 1 132 ? 4.095 -6.378 -10.784 1.00 90.44 132 ILE A C 1
ATOM 1054 O O . ILE A 1 132 ? 2.992 -6.288 -11.318 1.00 90.44 132 ILE A O 1
ATOM 1058 N N . LYS A 1 133 ? 5.103 -7.047 -11.348 1.00 89.69 133 LYS A N 1
ATOM 1059 C CA . LYS A 1 133 ? 5.019 -7.722 -12.649 1.00 89.69 133 LYS A CA 1
ATOM 1060 C C . LYS A 1 133 ? 3.904 -8.768 -12.685 1.00 89.69 133 LYS A C 1
ATOM 1062 O O . LYS A 1 133 ? 3.231 -8.901 -13.699 1.00 89.69 133 LYS A O 1
ATOM 1067 N N . ARG A 1 134 ? 3.699 -9.510 -11.591 1.00 85.25 134 ARG A N 1
ATOM 1068 C CA . ARG A 1 134 ? 2.580 -10.458 -11.474 1.00 85.25 134 ARG A CA 1
ATOM 1069 C C . ARG A 1 134 ? 1.235 -9.747 -11.351 1.00 85.25 134 ARG A C 1
ATOM 1071 O O . ARG A 1 134 ? 0.272 -10.197 -11.951 1.00 85.25 134 ARG A O 1
ATOM 1078 N N . GLY A 1 135 ? 1.185 -8.643 -10.607 1.00 75.88 135 GLY A N 1
ATOM 1079 C CA . GLY A 1 135 ? -0.051 -7.915 -10.322 1.00 75.88 135 GLY A CA 1
ATOM 1080 C C . GLY A 1 135 ? -0.715 -7.246 -11.530 1.00 75.88 135 GLY A C 1
ATOM 1081 O O . GLY A 1 135 ? -1.923 -7.070 -11.491 1.00 75.88 135 GLY A O 1
ATOM 1082 N N . TYR A 1 136 ? 0.029 -6.892 -12.588 1.00 70.25 136 TYR A N 1
ATOM 1083 C CA . TYR A 1 136 ? -0.554 -6.247 -13.784 1.00 70.25 136 TYR A CA 1
ATOM 1084 C C . TYR A 1 136 ? -0.867 -7.212 -14.944 1.00 70.25 136 TYR A C 1
ATOM 1086 O O . TYR A 1 136 ? -1.501 -6.804 -15.913 1.00 70.25 136 TYR A O 1
ATOM 1094 N N . LYS A 1 137 ? -0.392 -8.465 -14.880 1.00 61.78 137 LYS A N 1
ATOM 1095 C CA . LYS A 1 137 ? -0.634 -9.496 -15.911 1.00 61.78 137 LYS A CA 1
ATOM 1096 C C . LYS A 1 137 ? -1.912 -10.314 -15.674 1.00 61.78 137 LYS A C 1
ATOM 1098 O O . LYS A 1 137 ? -2.160 -11.239 -16.444 1.00 61.78 137 LYS A O 1
ATOM 1103 N N . GLY A 1 138 ? -2.639 -10.021 -14.595 1.00 45.00 138 GLY A N 1
ATOM 1104 C CA . GLY A 1 138 ? -3.936 -10.619 -14.274 1.00 45.00 138 GLY A CA 1
ATOM 1105 C C . GLY A 1 138 ? -5.072 -9.947 -15.022 1.00 45.00 138 GLY A C 1
ATOM 1106 O O . GLY A 1 138 ? -4.978 -8.717 -15.227 1.00 45.00 138 GLY A O 1
#

Foldseek 3Di:
DDAPVVVVVVLVVVQVVQPPDPPGDGDDDPDDDVQQVVLVVVVVVCVVVVPPVQVLLVLQQVQPVPDPPLLVLLCVQQVDNQGADHDDSRRNVVCPVNVVSVVVCVPPSLVSSLVSCVVVVVQDPDPSSVSSVVVNVD

Radius of gyration: 22.36 Å; Cα contacts (8 Å, |Δi|>4): 110; chains: 1; bounding box: 40×25×70 Å

Secondary structure (DSSP, 8-state):
---HHHHHHHHHHHHHHH-SSTTSPPP------HHHHHHHHHHHHHHHTT--HHHHHHHHHHHHHT-HHHHHHHHHHH-----PPPP-SS-SGGGHHHHHHHHHHHTTHHHHHHHHHHHTT----SHHHHHHHHHT--